Protein AF-A0A7J9KEH2-F1 (afdb_monomer_lite)

Folds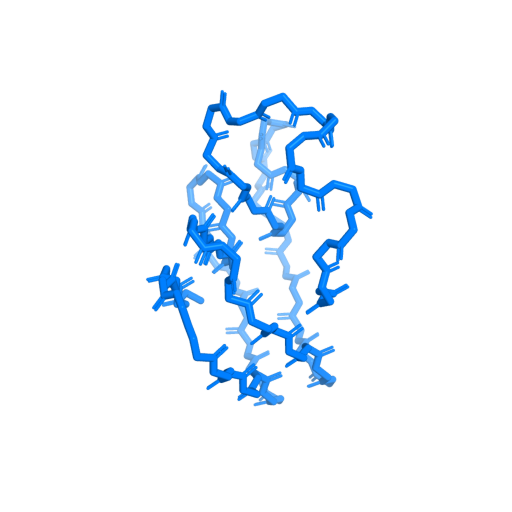eek 3Di:
DDADAAEEEEAEQAEAADDDAAQEEYEHQYAYHYYNYHHHFDPDPRRRHNYDDDPDDCVVPVPHHD

pLDDT: mean 91.87, std 6.61, range [69.94, 98.0]

Sequence (66 aa):
MPRCRFGFVHVINNDYNHWFLYAIGGTSHPTIISQGNRCSTPGTFAAKEVTCRGILKLVQWKNWNW

Radius of gyration: 11.81 Å; chains: 1; bounding box: 29×25×28 Å

Organism: NCBI:txid34283

Secondary structure (DSSP, 8-state):
--EEESSEEEEES-EE---SS-SEEEESS-EEEEES-EE---SSGGG--SEE-TT--HHHHTTS--

Structure (mmCIF, N/CA/C/O backbone):
data_AF-A0A7J9KEH2-F1
#
_entry.id   AF-A0A7J9KEH2-F1
#
loop_
_atom_site.group_PDB
_atom_site.id
_atom_site.type_symbol
_atom_site.label_atom_id
_atom_site.label_alt_id
_atom_site.label_comp_id
_atom_site.label_asym_id
_atom_site.label_entity_id
_atom_site.label_seq_id
_atom_site.pdbx_PDB_ins_code
_atom_site.Cartn_x
_atom_site.Cartn_y
_atom_site.Cartn_z
_atom_site.occupancy
_atom_site.B_iso_or_equiv
_atom_site.auth_seq_id
_atom_site.auth_comp_id
_atom_site.auth_asym_id
_atom_site.auth_atom_id
_atom_site.pdbx_PDB_model_num
ATOM 1 N N . MET A 1 1 ? -2.241 0.745 -7.946 1.00 82.75 1 MET A N 1
ATOM 2 C CA . MET A 1 1 ? -2.889 2.056 -8.121 1.00 82.75 1 MET A CA 1
ATOM 3 C C . MET A 1 1 ? -4.371 2.004 -7.764 1.00 82.75 1 MET A C 1
ATOM 5 O O . MET A 1 1 ? -5.194 2.463 -8.546 1.00 82.75 1 MET A O 1
ATOM 9 N N . PRO A 1 2 ? -4.746 1.564 -6.552 1.00 93.69 2 PRO A N 1
ATOM 10 C CA . PRO A 1 2 ? -5.921 2.135 -5.928 1.00 93.69 2 PRO A CA 1
ATOM 11 C C . PRO A 1 2 ? -5.497 3.229 -4.941 1.00 93.69 2 PRO A C 1
ATOM 13 O O . PRO A 1 2 ? -4.474 3.122 -4.256 1.00 93.69 2 PRO A O 1
ATOM 16 N N . ARG A 1 3 ? -6.305 4.289 -4.878 1.00 95.50 3 ARG A N 1
ATOM 17 C CA . ARG A 1 3 ? -6.329 5.217 -3.749 1.00 95.50 3 ARG A CA 1
ATOM 18 C C . ARG A 1 3 ? -7.629 4.981 -2.985 1.00 95.50 3 ARG A C 1
ATOM 20 O O . ARG A 1 3 ? -8.679 5.475 -3.388 1.00 95.50 3 ARG A O 1
ATOM 27 N N . CYS A 1 4 ? -7.551 4.233 -1.893 1.00 95.19 4 CYS A N 1
ATOM 28 C CA . CYS A 1 4 ? -8.722 3.751 -1.162 1.00 95.19 4 CYS A CA 1
ATOM 29 C C . CYS A 1 4 ? -9.192 4.747 -0.091 1.00 95.19 4 CYS A C 1
ATOM 31 O O . CYS A 1 4 ? -8.386 5.470 0.505 1.00 95.19 4 CYS A O 1
ATOM 33 N N . ARG A 1 5 ? -10.497 4.758 0.196 1.00 95.31 5 ARG A N 1
ATOM 34 C CA . ARG A 1 5 ? -11.061 5.370 1.406 1.00 95.31 5 ARG A CA 1
ATOM 35 C C . ARG A 1 5 ? -12.129 4.464 1.979 1.00 95.31 5 ARG A C 1
ATOM 37 O O . ARG A 1 5 ? -13.023 4.082 1.232 1.00 95.31 5 ARG A O 1
ATOM 44 N N . PHE A 1 6 ? -12.044 4.197 3.283 1.00 94.75 6 PHE A N 1
ATOM 45 C CA . PHE A 1 6 ? -12.909 3.244 3.977 1.00 94.75 6 PHE A CA 1
ATOM 46 C C . PHE A 1 6 ? -12.919 1.846 3.322 1.00 94.75 6 PHE A C 1
ATOM 48 O O . PHE A 1 6 ? -12.247 1.595 2.319 1.00 94.75 6 PHE A O 1
ATOM 55 N N . GLY A 1 7 ? -13.677 0.924 3.912 1.00 95.75 7 GLY A N 1
ATOM 56 C CA . GLY A 1 7 ? -13.937 -0.392 3.334 1.00 95.75 7 GLY A CA 1
ATOM 57 C C . GLY A 1 7 ? -12.712 -1.303 3.247 1.00 95.75 7 GLY A C 1
ATOM 58 O O . GLY A 1 7 ? -11.731 -1.148 3.977 1.00 95.75 7 GLY A O 1
ATOM 59 N N . PHE A 1 8 ? -12.811 -2.283 2.353 1.00 97.06 8 PHE A N 1
ATOM 60 C CA . PHE A 1 8 ? -11.844 -3.358 2.179 1.00 97.06 8 PHE A CA 1
ATOM 61 C C . PHE A 1 8 ? -11.427 -3.466 0.714 1.00 97.06 8 PHE A C 1
ATOM 63 O O . PHE A 1 8 ? -12.278 -3.472 -0.176 1.00 97.06 8 PHE A O 1
ATOM 70 N N . VAL A 1 9 ? -10.121 -3.568 0.472 1.00 97.56 9 VAL A N 1
ATOM 71 C CA . VAL A 1 9 ? -9.554 -3.760 -0.864 1.00 97.56 9 VAL A CA 1
ATOM 72 C C . VAL A 1 9 ? -8.485 -4.843 -0.814 1.00 97.56 9 VAL A C 1
ATOM 74 O O . VAL A 1 9 ? -7.507 -4.734 -0.078 1.00 97.56 9 VAL A O 1
ATOM 77 N N . HIS A 1 10 ? -8.648 -5.869 -1.645 1.00 97.69 10 HIS A N 1
ATOM 78 C CA . HIS A 1 10 ? -7.653 -6.920 -1.838 1.00 97.69 10 HIS A CA 1
ATOM 79 C C . HIS A 1 10 ? -6.945 -6.697 -3.175 1.00 97.69 10 HIS A C 1
ATOM 81 O O . HIS A 1 10 ? -7.556 -6.771 -4.238 1.00 97.69 10 HIS A O 1
ATOM 87 N N . VAL A 1 11 ? -5.658 -6.368 -3.120 1.00 97.50 11 VAL A N 1
ATOM 88 C CA . VAL A 1 11 ? -4.805 -6.104 -4.282 1.00 97.50 11 VAL A CA 1
ATOM 89 C C . VAL A 1 11 ? -3.967 -7.356 -4.536 1.00 97.50 11 VAL A C 1
ATOM 91 O O . VAL A 1 11 ? -3.048 -7.636 -3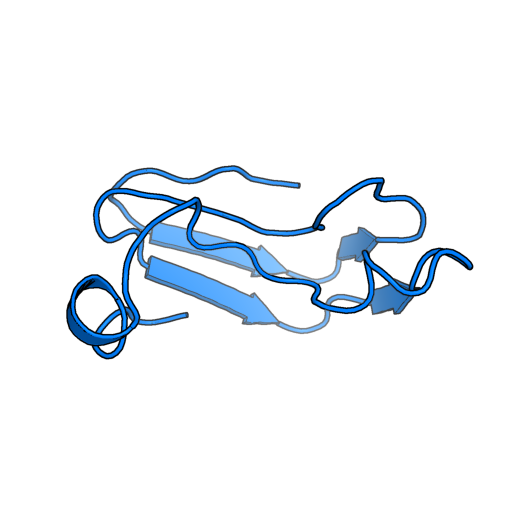.765 1.00 97.50 11 VAL A O 1
ATOM 94 N N . ILE A 1 12 ? -4.292 -8.117 -5.585 1.00 97.88 12 ILE A N 1
ATOM 95 C CA . ILE A 1 12 ? -3.718 -9.451 -5.836 1.00 97.88 12 ILE A CA 1
ATOM 96 C C . ILE A 1 12 ? -3.061 -9.535 -7.212 1.00 97.88 12 ILE A C 1
ATOM 98 O O . ILE A 1 12 ? -3.689 -9.154 -8.196 1.00 97.88 12 ILE A O 1
ATOM 102 N N . ASN A 1 13 ? -1.847 -10.093 -7.277 1.00 97.94 13 ASN A N 1
ATOM 103 C CA . ASN A 1 13 ? -1.153 -10.485 -8.515 1.00 97.94 13 ASN A CA 1
ATOM 104 C C . ASN A 1 13 ? -1.070 -9.382 -9.590 1.00 97.94 13 ASN A C 1
ATOM 106 O O . ASN A 1 13 ? -1.135 -9.660 -10.786 1.00 97.94 13 ASN A O 1
ATOM 110 N N . ASN A 1 14 ? -0.919 -8.123 -9.169 1.00 96.12 14 ASN A N 1
ATOM 111 C CA . ASN A 1 14 ? -0.719 -6.996 -10.079 1.00 96.12 14 ASN A CA 1
ATOM 112 C C . ASN A 1 14 ? 0.770 -6.775 -10.347 1.00 96.12 14 ASN A C 1
ATOM 114 O O . ASN A 1 14 ? 1.596 -6.935 -9.445 1.00 96.12 14 ASN A O 1
ATOM 118 N N . ASP A 1 15 ? 1.091 -6.330 -11.559 1.00 95.44 15 ASP A N 1
ATOM 119 C CA . ASP A 1 15 ? 2.420 -5.842 -11.917 1.00 95.44 15 ASP A CA 1
ATOM 120 C C . ASP A 1 15 ? 2.426 -4.308 -11.932 1.00 95.44 15 ASP A C 1
ATOM 122 O O . ASP A 1 15 ? 1.772 -3.669 -12.758 1.00 95.44 15 ASP A O 1
ATOM 126 N N . TYR A 1 16 ? 3.135 -3.710 -10.977 1.00 93.50 16 TYR A N 1
ATOM 127 C CA . TYR A 1 16 ? 3.389 -2.279 -10.910 1.00 93.50 16 TYR A CA 1
ATOM 128 C C . TYR A 1 16 ? 4.806 -2.023 -11.405 1.00 93.50 16 TYR A C 1
ATOM 130 O O . TYR A 1 16 ? 5.774 -2.389 -10.744 1.00 93.50 16 TYR A O 1
ATOM 138 N N . ASN A 1 17 ? 4.932 -1.366 -12.551 1.00 89.50 17 ASN A N 1
ATOM 139 C CA . ASN A 1 17 ? 6.219 -1.069 -13.186 1.00 89.50 17 ASN A CA 1
ATOM 140 C C . ASN A 1 17 ? 6.480 0.432 -13.371 1.00 89.50 17 ASN A C 1
ATOM 142 O O . ASN A 1 17 ? 7.621 0.838 -13.586 1.00 89.50 17 ASN A O 1
ATOM 146 N N . HIS A 1 18 ? 5.445 1.265 -13.239 1.00 84.44 18 HIS A N 1
ATOM 147 C CA . HIS A 1 18 ? 5.542 2.711 -13.373 1.00 84.44 18 HIS A CA 1
ATOM 148 C C . HIS A 1 18 ? 4.632 3.403 -12.353 1.00 84.44 18 HIS A C 1
ATOM 150 O O . HIS A 1 18 ? 3.406 3.348 -12.442 1.00 84.44 18 HIS A O 1
ATOM 156 N N . TRP A 1 19 ? 5.229 4.096 -11.385 1.00 88.94 19 TRP A N 1
ATOM 157 C CA . TRP A 1 19 ? 4.532 5.080 -10.558 1.00 88.94 19 TRP A CA 1
ATOM 158 C C . TRP A 1 19 ? 5.399 6.324 -10.383 1.00 88.94 19 TRP A C 1
ATOM 160 O O . TRP A 1 19 ? 6.615 6.264 -10.491 1.00 88.94 19 TRP A O 1
ATOM 170 N N . PHE A 1 20 ? 4.781 7.480 -10.157 1.00 83.50 20 PHE A N 1
ATOM 171 C CA . PHE A 1 20 ? 5.533 8.727 -9.986 1.00 83.50 20 PHE A CA 1
ATOM 172 C C . PHE A 1 20 ? 5.838 9.026 -8.512 1.00 83.50 20 PHE A C 1
ATOM 174 O O . PHE A 1 20 ? 6.917 9.504 -8.187 1.00 83.50 20 PHE A O 1
ATOM 181 N N . LEU A 1 21 ? 4.891 8.712 -7.620 1.00 87.50 21 LEU A N 1
ATOM 182 C CA . LEU A 1 21 ? 4.993 8.973 -6.178 1.00 87.50 21 LEU A CA 1
ATOM 183 C C . LEU A 1 21 ? 4.834 7.690 -5.356 1.00 87.50 21 LEU A C 1
ATOM 185 O O . LEU A 1 21 ? 5.688 7.385 -4.538 1.00 87.50 21 LEU A O 1
ATOM 189 N N . TYR A 1 22 ? 3.761 6.931 -5.594 1.00 92.12 22 TYR A N 1
ATOM 190 C CA . TYR A 1 22 ? 3.457 5.669 -4.912 1.00 92.12 22 TYR A CA 1
ATOM 191 C C . TYR A 1 22 ? 2.581 4.775 -5.800 1.00 92.12 22 TYR A C 1
ATOM 193 O O . TYR A 1 22 ? 1.909 5.269 -6.710 1.00 92.12 22 TYR A O 1
ATOM 201 N N . ALA A 1 23 ? 2.541 3.472 -5.511 1.00 93.88 23 ALA A N 1
ATOM 202 C CA . ALA A 1 23 ? 1.716 2.512 -6.245 1.00 93.88 23 ALA A CA 1
ATOM 203 C C . ALA A 1 23 ? 0.361 2.248 -5.570 1.00 93.88 23 ALA A C 1
ATOM 205 O O . ALA A 1 23 ? -0.654 2.132 -6.256 1.00 93.88 23 ALA A O 1
ATOM 206 N N . ILE A 1 24 ? 0.312 2.144 -4.243 1.00 95.56 24 ILE A N 1
ATOM 207 C CA . ILE A 1 24 ? -0.894 1.839 -3.459 1.00 95.56 24 ILE A CA 1
ATOM 208 C C . ILE A 1 24 ? -1.061 2.920 -2.396 1.00 95.56 24 ILE A C 1
ATOM 210 O O . ILE A 1 24 ? -0.106 3.280 -1.715 1.00 95.56 24 ILE A O 1
ATOM 214 N N . GLY A 1 25 ? -2.262 3.462 -2.227 1.00 95.81 25 GLY A N 1
ATOM 215 C CA . GLY A 1 25 ? -2.465 4.474 -1.201 1.00 95.81 25 GLY A CA 1
ATOM 216 C C . GLY A 1 25 ? -3.883 4.554 -0.688 1.00 95.81 25 GLY A C 1
ATOM 217 O O . GLY A 1 25 ? -4.795 3.878 -1.163 1.00 95.81 25 GLY A O 1
ATOM 218 N N . GLY A 1 26 ? -4.079 5.414 0.300 1.00 96.00 26 GLY A N 1
ATOM 219 C CA . GLY A 1 26 ? -5.375 5.539 0.937 1.00 96.00 26 GLY A CA 1
ATOM 220 C C . GLY A 1 26 ? -5.409 6.511 2.102 1.00 96.00 26 GLY A C 1
ATOM 221 O O . GLY A 1 26 ? -4.386 6.890 2.668 1.00 96.00 26 GLY A O 1
ATOM 222 N N . THR A 1 27 ? -6.622 6.932 2.433 1.00 95.38 27 THR A N 1
ATOM 223 C CA . THR A 1 27 ? -6.940 7.824 3.556 1.00 95.38 27 THR A CA 1
ATOM 224 C C . THR A 1 27 ? -8.233 7.352 4.217 1.00 95.38 27 THR A C 1
ATOM 226 O O . THR A 1 27 ? -9.005 6.650 3.578 1.00 95.38 27 THR A O 1
ATOM 229 N N . SER A 1 28 ? -8.522 7.766 5.452 1.00 95.06 28 SER A N 1
ATOM 230 C CA . SER A 1 28 ? -9.764 7.389 6.152 1.00 95.06 28 SER A CA 1
ATOM 231 C C . SER A 1 28 ? -9.908 5.879 6.420 1.00 95.06 28 SER A C 1
ATOM 233 O O . SER A 1 28 ? -10.930 5.285 6.098 1.00 95.06 28 SER A O 1
ATOM 235 N N . HIS A 1 29 ? -8.870 5.261 6.995 1.00 95.25 29 HIS A N 1
ATOM 236 C CA . HIS A 1 29 ? -8.887 3.884 7.518 1.00 95.25 29 HIS A CA 1
ATOM 237 C C . HIS A 1 29 ? -9.451 2.806 6.560 1.00 95.25 29 HIS A C 1
ATOM 239 O O . HIS A 1 29 ? -10.358 2.065 6.939 1.00 95.25 29 HIS A O 1
ATOM 245 N N . PRO A 1 30 ? -8.962 2.692 5.308 1.00 96.62 30 PRO A N 1
ATOM 246 C CA . PRO A 1 30 ? -9.263 1.519 4.498 1.00 96.62 30 PRO A CA 1
ATOM 247 C C . PRO A 1 30 ? -8.483 0.312 5.036 1.00 96.62 30 PRO A C 1
ATOM 249 O O . PRO A 1 30 ? -7.383 0.476 5.566 1.00 96.62 30 PRO A O 1
ATOM 252 N N . THR A 1 31 ? -9.015 -0.891 4.847 1.00 97.69 31 THR A N 1
ATOM 253 C CA . THR A 1 31 ? -8.248 -2.138 4.975 1.00 97.69 31 THR A CA 1
ATOM 254 C C . THR A 1 31 ? -7.716 -2.513 3.599 1.00 97.69 31 THR A C 1
ATOM 256 O O . THR A 1 31 ? -8.503 -2.630 2.656 1.00 97.69 31 THR A O 1
ATOM 259 N N . ILE A 1 32 ? -6.399 -2.673 3.463 1.00 97.56 32 ILE A N 1
ATOM 260 C CA . ILE A 1 32 ? -5.761 -3.011 2.187 1.00 97.56 32 ILE A CA 1
ATOM 261 C C . ILE A 1 32 ? -4.934 -4.270 2.384 1.00 97.56 32 ILE A C 1
ATOM 263 O O . ILE A 1 32 ? -3.957 -4.248 3.106 1.00 97.56 32 ILE A O 1
ATOM 267 N N . ILE A 1 33 ? -5.284 -5.359 1.712 1.00 97.94 33 ILE A N 1
ATOM 268 C CA . ILE A 1 33 ? -4.449 -6.562 1.707 1.00 97.94 33 ILE A CA 1
ATOM 269 C C . ILE A 1 33 ? -3.730 -6.618 0.367 1.00 97.94 33 ILE A C 1
ATOM 271 O O . ILE A 1 33 ? -4.377 -6.668 -0.676 1.00 97.94 33 ILE A O 1
ATOM 275 N N . SER A 1 34 ? -2.399 -6.583 0.377 1.00 96.88 34 SER A N 1
ATOM 276 C CA . SER A 1 34 ? -1.568 -6.641 -0.832 1.00 96.88 34 SER A CA 1
ATOM 277 C C . SER A 1 34 ? -0.810 -7.964 -0.887 1.00 96.88 34 SER A C 1
ATOM 279 O O . SER A 1 34 ? 0.062 -8.210 -0.057 1.00 96.88 34 SER A O 1
ATOM 281 N N . GLN A 1 35 ? -1.127 -8.822 -1.860 1.00 98.00 35 GLN A N 1
ATOM 282 C CA . GLN A 1 35 ? -0.562 -10.171 -1.966 1.00 98.00 35 GLN A CA 1
ATOM 283 C C . GLN A 1 35 ? -0.146 -10.507 -3.401 1.00 98.00 35 GLN A C 1
ATOM 285 O O . GLN A 1 35 ? -0.879 -10.250 -4.350 1.00 98.00 35 GLN A O 1
ATOM 290 N N . GLY A 1 36 ? 1.048 -11.083 -3.563 1.00 97.44 36 GLY A N 1
ATOM 291 C CA . GLY A 1 36 ? 1.546 -11.542 -4.867 1.00 97.44 36 GLY A CA 1
ATOM 292 C C . GLY A 1 36 ? 1.798 -10.434 -5.898 1.00 97.44 36 GLY A C 1
ATOM 293 O O . GLY A 1 36 ? 1.983 -10.725 -7.073 1.00 97.44 36 GLY A O 1
ATOM 294 N N . ASN A 1 37 ? 1.803 -9.161 -5.489 1.00 96.44 37 ASN A N 1
ATOM 295 C CA . ASN A 1 37 ? 2.057 -8.047 -6.401 1.00 96.44 37 ASN A CA 1
ATOM 296 C C . ASN A 1 37 ? 3.556 -7.902 -6.688 1.00 96.44 37 ASN A C 1
ATOM 298 O O . ASN A 1 37 ?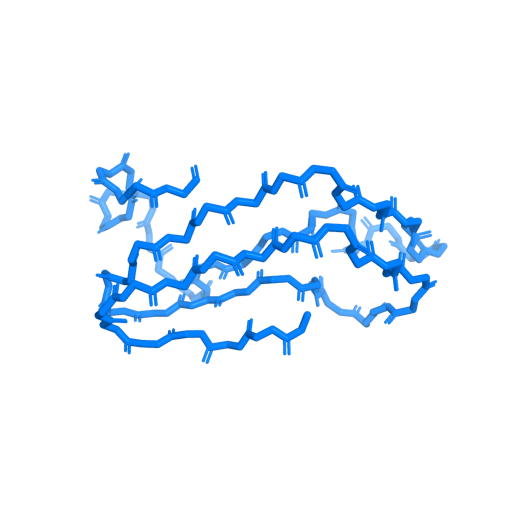 4.378 -7.915 -5.768 1.00 96.44 37 ASN A O 1
ATOM 302 N N . ARG A 1 38 ? 3.905 -7.674 -7.954 1.00 95.25 38 ARG A N 1
ATOM 303 C CA . ARG A 1 38 ? 5.248 -7.263 -8.367 1.00 95.25 38 ARG A CA 1
ATOM 304 C C . ARG A 1 38 ? 5.320 -5.739 -8.345 1.00 95.25 38 ARG A C 1
ATOM 306 O O . ARG A 1 38 ? 4.467 -5.074 -8.917 1.00 95.25 38 ARG A O 1
ATOM 313 N N . CYS A 1 39 ? 6.315 -5.183 -7.656 1.00 92.75 39 CYS A N 1
ATOM 314 C CA . CYS A 1 39 ? 6.511 -3.736 -7.550 1.00 92.75 39 CYS A CA 1
ATOM 315 C C . CYS A 1 39 ? 7.930 -3.380 -8.002 1.00 92.75 39 CYS A C 1
ATOM 317 O O . CYS A 1 39 ? 8.889 -3.568 -7.255 1.00 92.75 39 CYS A O 1
ATOM 319 N N . SER A 1 40 ? 8.065 -2.874 -9.224 1.00 90.69 40 SER A N 1
ATOM 320 C CA . SER A 1 40 ? 9.328 -2.400 -9.787 1.00 90.69 40 SER A CA 1
ATOM 321 C C . SER A 1 40 ? 9.459 -0.891 -9.614 1.00 90.69 40 SER A C 1
ATOM 323 O O . SER A 1 40 ? 8.731 -0.106 -10.214 1.00 90.69 40 SER A O 1
ATOM 325 N N . THR A 1 41 ? 10.398 -0.504 -8.754 1.00 79.12 41 THR A N 1
ATOM 326 C CA . THR A 1 41 ? 10.592 0.876 -8.321 1.00 79.12 41 THR A CA 1
ATOM 327 C C . THR A 1 41 ? 11.022 1.801 -9.466 1.00 79.12 41 THR A C 1
ATOM 329 O O . THR A 1 41 ? 11.922 1.440 -10.229 1.00 79.12 41 THR A O 1
ATOM 332 N N . PRO A 1 42 ? 10.463 3.020 -9.562 1.00 75.62 42 PRO A N 1
ATOM 333 C CA . PRO A 1 42 ? 10.943 4.048 -10.476 1.00 75.62 42 PRO A CA 1
ATOM 3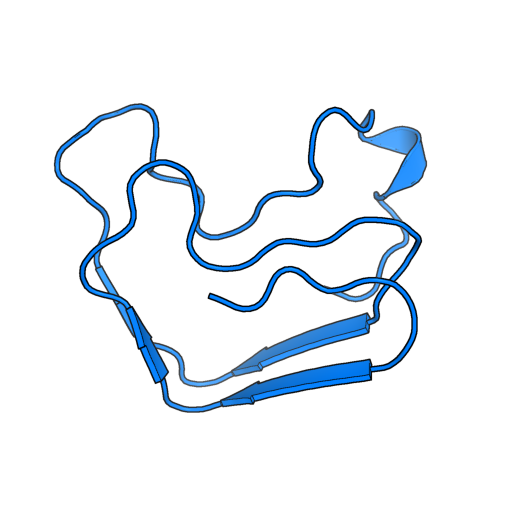34 C C . PRO A 1 42 ? 12.385 4.438 -10.137 1.00 75.62 42 PRO A C 1
ATOM 336 O O . PRO A 1 42 ? 12.779 4.444 -8.973 1.00 75.62 42 PRO A O 1
ATOM 339 N N . GLY A 1 43 ? 13.174 4.840 -11.136 1.00 74.88 43 GLY A N 1
ATOM 340 C CA . GLY A 1 43 ? 14.566 5.270 -10.929 1.00 74.88 43 GLY A CA 1
ATOM 341 C C . GLY A 1 43 ? 14.735 6.537 -10.072 1.00 74.88 43 GLY A C 1
ATOM 342 O O . GLY A 1 43 ? 15.857 6.925 -9.759 1.00 74.88 43 GLY A O 1
ATOM 343 N N . THR A 1 44 ? 13.644 7.199 -9.681 1.00 75.56 44 THR A N 1
ATOM 344 C CA . THR A 1 44 ? 13.660 8.387 -8.827 1.00 75.56 44 THR A CA 1
ATOM 345 C C . THR A 1 44 ? 13.746 8.002 -7.347 1.00 75.56 44 THR A C 1
ATOM 347 O O . THR A 1 44 ? 12.927 7.255 -6.814 1.00 75.56 44 THR A O 1
ATOM 350 N N . PHE A 1 45 ? 14.727 8.564 -6.632 1.00 69.94 45 PHE A N 1
ATOM 351 C CA . PHE A 1 45 ? 14.987 8.244 -5.220 1.00 69.94 45 PHE A CA 1
ATOM 352 C C . PHE A 1 45 ? 13.800 8.498 -4.277 1.00 69.94 45 PHE A C 1
ATOM 354 O O . PHE A 1 45 ? 13.708 7.851 -3.237 1.00 69.94 45 PHE A O 1
ATOM 361 N N . ALA A 1 46 ? 12.895 9.410 -4.639 1.00 74.06 46 ALA A N 1
ATOM 362 C CA . ALA A 1 46 ? 11.751 9.802 -3.820 1.00 74.06 46 ALA A CA 1
ATOM 363 C C . ALA A 1 46 ? 10.543 8.846 -3.910 1.00 74.06 46 ALA A C 1
ATOM 365 O O . ALA A 1 46 ? 9.642 8.948 -3.085 1.00 74.06 46 ALA A O 1
ATOM 366 N N . ALA A 1 47 ? 10.512 7.920 -4.874 1.00 81.19 47 ALA A N 1
ATOM 367 C CA . ALA A 1 47 ? 9.349 7.068 -5.148 1.00 81.19 47 ALA A CA 1
ATOM 368 C C . ALA A 1 47 ? 9.576 5.593 -4.763 1.00 81.19 47 ALA A C 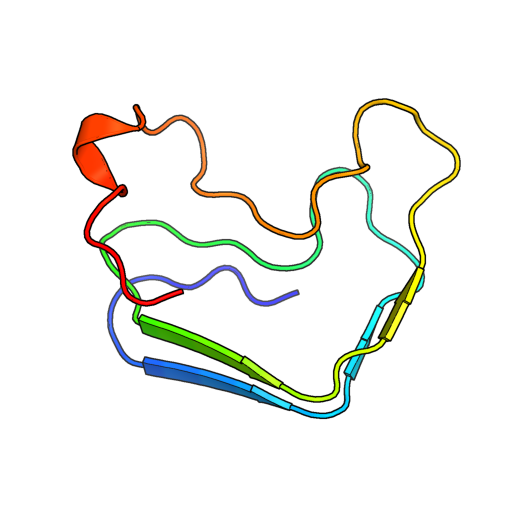1
ATOM 370 O O . ALA A 1 47 ? 8.984 4.690 -5.354 1.00 81.19 47 ALA A O 1
ATOM 371 N N . LYS A 1 48 ? 10.461 5.326 -3.790 1.00 85.88 48 LYS A N 1
ATOM 372 C CA . LYS A 1 48 ? 10.808 3.954 -3.380 1.00 85.88 48 LYS A CA 1
ATOM 373 C C . LYS A 1 48 ? 9.727 3.254 -2.566 1.00 85.88 48 LYS A C 1
ATOM 375 O O . LYS A 1 48 ? 9.647 2.029 -2.599 1.00 85.88 48 LYS A O 1
ATOM 380 N N . GLU A 1 49 ? 8.915 4.009 -1.834 1.00 91.06 49 GLU A N 1
ATOM 381 C CA . GLU A 1 49 ? 7.833 3.430 -1.048 1.00 91.06 49 GLU A CA 1
ATOM 382 C C . GLU A 1 49 ? 6.633 3.113 -1.950 1.00 91.06 49 GLU A C 1
ATOM 384 O O . GLU A 1 49 ? 6.075 3.980 -2.620 1.00 91.06 49 GLU A O 1
ATOM 389 N N . VAL A 1 50 ? 6.222 1.845 -1.956 1.00 93.00 50 VAL A N 1
ATOM 390 C CA . VAL A 1 50 ? 5.050 1.370 -2.711 1.00 93.00 50 VAL A CA 1
ATOM 391 C C . VAL A 1 50 ? 3.762 1.979 -2.149 1.00 93.00 50 VAL A C 1
ATOM 393 O O . VAL A 1 50 ? 2.812 2.225 -2.894 1.00 93.00 50 VAL A O 1
ATOM 396 N N . THR A 1 51 ? 3.729 2.232 -0.841 1.00 94.25 51 THR A N 1
ATOM 397 C CA . THR A 1 51 ? 2.552 2.654 -0.082 1.00 94.25 51 THR A CA 1
ATOM 398 C C . THR A 1 51 ? 2.538 4.151 0.229 1.00 94.25 51 THR A C 1
ATOM 400 O O . THR A 1 51 ? 3.574 4.729 0.523 1.00 94.25 51 THR A O 1
ATOM 403 N N . CYS A 1 52 ? 1.361 4.786 0.254 1.00 93.69 52 CYS A N 1
ATOM 404 C CA . CYS A 1 52 ? 1.207 6.167 0.729 1.00 93.69 52 CYS A CA 1
ATOM 405 C C . CYS A 1 52 ? -0.077 6.366 1.551 1.00 93.69 52 CYS A C 1
ATOM 407 O O . CYS A 1 52 ? -1.183 6.068 1.094 1.00 93.69 52 CYS A O 1
ATOM 409 N N . ARG A 1 53 ? 0.061 6.939 2.756 1.00 93.94 53 ARG A N 1
ATOM 410 C CA . ARG A 1 53 ? -1.056 7.307 3.653 1.00 93.94 53 ARG A CA 1
ATOM 411 C C . ARG A 1 53 ? -1.411 8.803 3.565 1.00 93.94 53 ARG A C 1
ATOM 413 O O . ARG A 1 53 ? -2.028 9.367 4.467 1.00 93.94 53 ARG A O 1
ATOM 420 N N . GLY A 1 54 ? -1.011 9.466 2.478 1.00 88.06 54 GLY A N 1
ATOM 421 C CA . GLY A 1 54 ? -1.153 10.911 2.298 1.00 88.06 54 GLY A CA 1
ATOM 422 C C . GLY A 1 54 ? -0.234 11.703 3.233 1.00 88.06 54 GLY A C 1
ATOM 423 O O . GLY A 1 54 ? 0.906 11.318 3.458 1.00 88.06 54 GLY A O 1
ATOM 424 N N . ILE A 1 55 ? -0.743 12.805 3.789 1.00 89.38 55 ILE A N 1
ATOM 425 C CA . ILE A 1 55 ? -0.008 13.723 4.686 1.00 89.38 55 ILE A CA 1
ATOM 426 C C . ILE A 1 55 ? -0.310 13.393 6.168 1.00 89.38 55 ILE A C 1
ATOM 428 O O . ILE A 1 55 ? -0.182 14.227 7.062 1.00 89.38 55 ILE A O 1
ATOM 432 N N . LEU A 1 56 ? -0.789 12.176 6.447 1.00 92.19 56 LEU A N 1
ATOM 433 C CA . LEU A 1 56 ? -1.179 11.762 7.793 1.00 92.19 56 LEU A CA 1
ATOM 434 C C . LEU A 1 56 ? 0.047 11.410 8.641 1.00 92.19 56 LEU A C 1
ATOM 436 O O . LEU A 1 56 ? 0.960 10.707 8.202 1.00 92.19 56 LEU A O 1
ATOM 440 N N . LYS A 1 57 ? 0.031 11.842 9.903 1.00 94.00 57 LYS A N 1
ATOM 441 C CA . LYS A 1 57 ? 1.055 11.487 10.891 1.00 94.00 57 LYS A CA 1
ATOM 442 C C . LYS A 1 57 ? 0.948 10.005 11.243 1.00 94.00 57 LYS A C 1
ATOM 444 O O . LYS A 1 57 ? -0.157 9.476 11.337 1.00 94.00 57 LYS A O 1
ATOM 449 N N . LEU A 1 58 ? 2.082 9.371 11.547 1.00 91.81 58 LEU A N 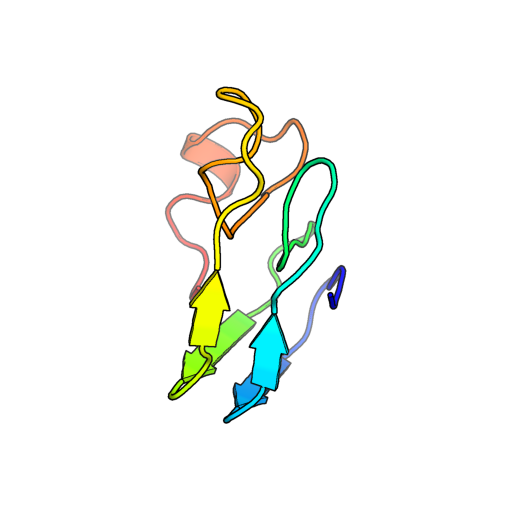1
ATOM 450 C CA . LEU A 1 58 ? 2.169 7.948 11.910 1.00 91.81 58 LEU A CA 1
ATOM 451 C C . LEU A 1 58 ? 1.137 7.529 12.969 1.00 91.81 58 LEU A C 1
ATOM 453 O O . LEU A 1 58 ? 0.491 6.496 12.836 1.00 91.81 58 LEU A O 1
ATOM 457 N N . VAL A 1 59 ? 0.912 8.364 13.988 1.00 95.19 59 VAL A N 1
ATOM 458 C CA . VAL A 1 59 ? -0.064 8.095 15.059 1.00 95.19 59 VAL A CA 1
ATOM 459 C C . VAL A 1 59 ? -1.494 7.871 14.547 1.00 95.19 59 VAL A C 1
ATOM 461 O O . VAL A 1 59 ? -2.252 7.144 15.180 1.00 95.19 59 VAL A O 1
ATOM 464 N N . GLN A 1 60 ? -1.854 8.453 13.401 1.00 92.88 60 GLN A N 1
ATOM 465 C CA . GLN A 1 60 ? -3.198 8.369 12.826 1.00 92.88 60 GLN A CA 1
ATOM 466 C C . GLN A 1 60 ? -3.432 7.061 12.061 1.00 92.88 60 GLN A C 1
ATOM 468 O O . GLN A 1 60 ? -4.579 6.632 11.934 1.00 92.88 60 GLN A O 1
ATOM 473 N N . TRP A 1 61 ? -2.368 6.441 11.539 1.00 93.50 61 TRP A N 1
ATOM 474 C CA . TRP A 1 61 ? -2.479 5.291 10.638 1.00 93.50 61 TRP A CA 1
ATOM 475 C C . TRP A 1 61 ? -1.696 4.049 11.059 1.00 93.50 61 TRP A C 1
ATOM 477 O O . TRP A 1 61 ? -1.880 2.999 10.457 1.00 93.50 61 TRP A O 1
ATOM 487 N N . LYS A 1 62 ? -0.902 4.115 12.133 1.00 93.88 62 LYS A N 1
ATOM 488 C CA . LYS A 1 62 ? -0.144 2.968 12.666 1.00 93.88 62 LYS A CA 1
ATOM 489 C C . LYS A 1 62 ? -0.994 1.731 12.993 1.00 93.88 62 LYS A C 1
ATOM 491 O O . LYS A 1 62 ? -0.460 0.635 13.041 1.00 93.88 62 LYS A O 1
ATOM 496 N N . ASN A 1 63 ? -2.295 1.915 13.227 1.00 93.81 63 ASN A N 1
ATOM 497 C CA . ASN A 1 63 ? -3.240 0.844 13.557 1.00 93.81 63 ASN A CA 1
ATOM 498 C C . ASN A 1 63 ? -4.073 0.392 12.339 1.00 93.81 63 ASN A C 1
ATOM 500 O O . ASN A 1 63 ? -5.077 -0.294 12.508 1.00 93.81 63 ASN A O 1
ATOM 504 N N . TRP A 1 64 ? -3.758 0.857 11.127 1.00 95.38 64 TRP A N 1
ATOM 505 C CA . TRP A 1 64 ? -4.493 0.466 9.923 1.00 95.38 64 TRP A CA 1
ATOM 506 C C . TRP A 1 64 ? -4.009 -0.902 9.446 1.00 95.38 64 TRP A C 1
ATOM 508 O O . TRP A 1 64 ? -2.818 -1.192 9.508 1.00 95.38 64 TRP A O 1
ATOM 518 N N . ASN A 1 65 ? -4.935 -1.726 8.959 1.00 94.38 65 ASN A N 1
ATOM 519 C CA . ASN A 1 65 ? -4.631 -3.069 8.475 1.00 94.38 65 ASN A CA 1
ATOM 520 C C . ASN A 1 65 ? -4.237 -3.020 6.989 1.00 94.38 65 ASN A C 1
ATOM 522 O O . ASN A 1 65 ? -5.115 -3.039 6.117 1.00 94.38 65 ASN A O 1
ATOM 526 N N . TRP A 1 66 ? -2.941 -2.806 6.738 1.00 93.00 66 TRP A N 1
ATOM 527 C CA . TRP A 1 66 ? -2.309 -2.633 5.423 1.00 93.00 66 TRP A CA 1
ATOM 528 C C . TRP A 1 66 ? -1.121 -3.577 5.253 1.00 93.00 66 TRP A C 1
ATOM 530 O O . TRP A 1 66 ? -0.329 -3.661 6.217 1.00 93.00 66 TRP A O 1
#

InterPro domains:
  IPR011050 Pectin lyase fold/virulence factor [SSF51126] (1-52)
  IPR012334 Pectin lyase fold [G3DSA:2.160.20.10] (1-66)
  IPR018082 AmbAllergen [PR00807] (22-41)
  IPR018082 AmbAllergen [PR00807] (64-66)
  IPR045032 Pectin lyase family [PTHR31683] (1-66)

=== Feature glossary ===
Reading guide. The protein is described through the following features:

Foldseek 3Di. A 3Di character summarizes, for each residue, the relative orientation of the Cα frame of its nearest spatial neighbor. Because it encodes fold topology rather than chemistry, 3Di alignments detect remote structural similarity that sequence alignment misses.

Contact-map, Ramachandran, and PAE plots. Plot images: a contact map (which residues are close in 3D, as an N×N binary image), a Ramachandran scatter (backbone torsion angles, revealing secondary-structure composition at a glance), and — for AlphaFold structures — a PAE heatmap (pairwise prediction confidence).

Radius of gyration, Cα contacts, bounding box. Radius of gyration (Rg) is the root-mean-square distance of Cα atoms from their centroid — a single number for overall size and compactness. A globular domain of N residues has Rg ≈ 2.2·N^0.38 Å; an extended or disordered chain has a much larger Rg. The Cα contact count is the number of residue pairs whose Cα atoms are within 8 Å and are more than four positions apart in sequence — a standard proxy for tertiary packing density. The bounding box is the smallest axis-aligned box enclosing all Cα atoms.

Secondary structure (8-state, DSSP). Eight-state secondary structure (DSSP): H is the canonical α-helix, G the tighter 3₁₀-helix, I the wider π-helix; E/B are β-structure, T and S are turns and bends, and '-' is everything else. DSSP derives these from the pattern of main-chain N–H···O=C hydrogen bonds, not from the sequence.

B-factor. B-factor (Debye–Waller factor) reflects atomic displacement in the crystal lattice. It is an experimental observable (units Å²), not a prediction; low values mean the atom is pinned down, high values mean it moves or is heterogeneous across the crystal.

pLDDT. pLDDT is the predicted lDDT-Cα score: AlphaFold's confidence that the local environment of each residue (all inter-atomic distances within 15 Å) is correctly placed. It is a per-residue number between 0 and 100, with higher meaning more reliable.

Nearest PDB structures. Nearest PDB neighbors are the top structural matches found by Foldseek when searching this structure against the entire Protein Data Bank. Each hit reports a TM-score (0 to 1; >0.5 almost always implies the same fold) and an E-value. These are *structural* homologs — they may share no detectable sequence similarity.

Solvent-accessible surface area. Accessible surface area quantifies burial. A residue with SASA near zero is packed into the hydrophobic core; one with SASA >100 Å² sits on the surface. Computed here via the Shrake–Rupley numerical algorithm with a 1.4 Å probe.

Rendered structure images. Structure images are PyMOL renders from six orthogonal camera directions. Cartoon representation draws helices as coils and strands as arrows; sticks shows the backbone as bonds; surface shows the solvent-excluded envelope. Rainbow coloring maps sequence position to hue (blue→red, N→C); chain coloring assigns a distinct color per polypeptide.

Backbone torsions (φ/ψ). φ (phi) and ψ (psi) are the two rotatable backbone dihedrals per residue: φ is the C(i-1)–N–Cα–C torsion, ψ is the N–Cα–C–N(i+1) torsion, both in degrees on (−180°, 180°]. α-helical residues cluster near (−60°, −45°); β-strand residues near (−120°, +130°). A Ramachandran plot is simply a scatter of (φ, ψ) for every residue.

Predicted aligned error. Predicted Aligned Error (PAE) is an AlphaFold confidence matrix: entry (i, j) is the expected error in the position of residue j, in ångströms, when the prediction is superimposed on the true structure at residue i. Low PAE within a block of residues means that block is internally rigid and well-predicted; high PAE between two blocks means their relative placement is uncertain even if each block individually is confident.

mmCIF coordinates. Structure coordinates are given as an mmCIF _atom_site loop: one row per atom with element, residue name, chain id, sequence number, and x/y/z position in Å. Only the four main-chain atoms per residue are included here; side chains are omitted to keep the record compact.

InterPro / GO / CATH / organism. Database cross-references. InterPro integrates a dozen domain/family signature databases into unified entries with residue-range hits. GO terms attach function/process/location labels with evidence codes. CATH codes position the fold in a four-level structural taxonomy. Organism is the NCBI-taxonomy species name.

Secondary structure (3-state, P-SEA). SS3 is a coarse helix/strand/coil call (letters a/b/c) made by the P-SEA algorithm from inter-Cα distances and dihedrals. It is less detailed than DSSP but needs only Cα positions.

Sequence. Sequence gives the chain of amino acids in standard one-letter code (A=alanine, C=cysteine, …, Y=tyrosine), read N→C. It is the only feature that is directly encoded by the gene; all structural features are derived from the folded form of this sequence.